Protein AF-A0A3N5HBF2-F1 (afdb_monomer)

Sequence (141 aa):
MRIRDLFFMGACLLGACSSRPPPKPAPAVRVELVGPGKAMGSPDTYSAVAQAKATVPLAFRGPGYVTELMQVKSSDGRTRAVGEGDRVRKGEVIARLRGAEYRDKVGQATGHVAAARAAAEKARLDFERAQRLFATQSITR

Foldseek 3Di:
DDDDDDDDDDDDDDDDDDDDDDDDDDDDDDDDDDDPPPPPDPPPDDDDDDDDPDDDDDDDPDDFDWPDADWDQDPVRDIDGDDPPDDDDPPDDGTDGDCPVVVVVVVVVVVVVVVVVVVVVVVVVVVVVVVVCVVVVNDDD

Nearest PDB structures (foldseek):
  6cgv-assembly1_R  TM=3.113E-01  e=6.977E+00  Human adenovirus 5

Structure (mmCIF, N/CA/C/O backbone):
data_AF-A0A3N5HBF2-F1
#
_entry.id   AF-A0A3N5HBF2-F1
#
loop_
_atom_site.group_PDB
_atom_site.id
_atom_site.type_symbol
_atom_site.label_atom_id
_atom_site.label_alt_id
_atom_site.label_comp_id
_atom_site.label_asym_id
_atom_site.label_entity_id
_atom_site.label_seq_id
_atom_site.pdbx_PDB_ins_code
_atom_site.Cartn_x
_atom_site.Cartn_y
_atom_site.Cartn_z
_atom_site.occupancy
_atom_site.B_iso_or_equiv
_atom_site.auth_seq_id
_atom_site.auth_comp_id
_atom_site.auth_asym_id
_atom_site.auth_atom_id
_atom_site.pdbx_PDB_model_num
ATOM 1 N N . MET A 1 1 ? 61.395 -38.660 -143.419 1.00 40.56 1 MET A N 1
ATOM 2 C CA . MET A 1 1 ? 62.189 -37.418 -143.274 1.00 40.56 1 MET A CA 1
ATOM 3 C C . MET A 1 1 ? 62.546 -37.254 -141.797 1.00 40.56 1 MET A C 1
ATOM 5 O O . MET A 1 1 ? 61.677 -37.456 -140.966 1.00 40.56 1 MET A O 1
ATOM 9 N N . ARG A 1 2 ? 63.840 -37.029 -141.529 1.00 36.94 2 ARG A N 1
ATOM 10 C CA . ARG A 1 2 ? 64.592 -36.837 -140.258 1.00 36.94 2 ARG A CA 1
ATOM 11 C C . ARG A 1 2 ? 63.780 -36.160 -139.122 1.00 36.94 2 ARG A C 1
ATOM 13 O O . ARG A 1 2 ? 63.100 -35.191 -139.422 1.00 36.94 2 ARG A O 1
ATOM 20 N N . ILE A 1 3 ? 63.665 -36.682 -137.888 1.00 46.44 3 ILE A N 1
ATOM 21 C CA . ILE A 1 3 ? 64.622 -36.842 -136.748 1.00 46.44 3 ILE A CA 1
ATOM 22 C C . ILE A 1 3 ? 65.135 -35.515 -136.138 1.00 46.44 3 ILE A C 1
ATOM 24 O O . ILE A 1 3 ? 65.933 -34.844 -136.791 1.00 46.44 3 ILE A O 1
ATOM 28 N N . ARG A 1 4 ? 64.692 -35.238 -134.884 1.00 49.19 4 ARG A N 1
ATOM 29 C CA . ARG A 1 4 ? 65.200 -34.371 -133.768 1.00 49.19 4 ARG A CA 1
ATOM 30 C C . ARG A 1 4 ? 64.011 -33.695 -133.059 1.00 49.19 4 ARG A C 1
ATOM 32 O O . ARG A 1 4 ? 63.243 -33.046 -133.753 1.00 49.19 4 ARG A O 1
ATOM 39 N N . ASP A 1 5 ? 63.716 -33.747 -131.760 1.00 47.84 5 ASP A N 1
ATOM 40 C CA . ASP A 1 5 ? 64.258 -34.279 -130.492 1.00 47.84 5 ASP A CA 1
ATOM 41 C C . ASP A 1 5 ? 63.014 -34.320 -129.554 1.00 47.84 5 ASP A C 1
ATOM 43 O O . ASP A 1 5 ? 62.202 -33.401 -129.612 1.00 47.84 5 ASP A O 1
ATOM 47 N N . LEU A 1 6 ? 62.590 -35.391 -128.875 1.00 45.03 6 LEU A N 1
ATOM 48 C CA . LEU A 1 6 ? 63.172 -36.196 -127.792 1.00 45.03 6 LEU A CA 1
ATOM 49 C C . LEU A 1 6 ? 63.380 -35.454 -126.445 1.00 45.03 6 LEU A C 1
ATOM 51 O O . LEU A 1 6 ? 64.018 -34.412 -126.395 1.00 45.03 6 LEU A O 1
ATOM 55 N N . PHE A 1 7 ? 62.920 -36.128 -125.374 1.00 37.50 7 PHE A N 1
ATOM 56 C CA . PHE A 1 7 ? 63.137 -35.947 -123.920 1.00 37.50 7 PHE A CA 1
ATOM 57 C C . PHE A 1 7 ? 62.182 -35.010 -123.136 1.00 37.50 7 PHE A C 1
ATOM 59 O O . PHE A 1 7 ? 62.193 -33.803 -123.321 1.00 37.50 7 PHE A O 1
ATOM 66 N N . PHE A 1 8 ? 61.236 -35.576 -122.351 1.00 35.75 8 PHE A N 1
ATOM 67 C CA . PHE A 1 8 ? 61.338 -35.947 -120.901 1.00 35.75 8 PHE A CA 1
ATOM 68 C C . PHE A 1 8 ? 61.094 -34.701 -120.017 1.00 35.75 8 PHE A C 1
ATOM 70 O O . PHE A 1 8 ? 61.706 -33.680 -120.263 1.00 35.75 8 PHE A O 1
ATOM 77 N N . MET A 1 9 ? 60.289 -34.630 -118.952 1.00 38.38 9 MET A N 1
ATOM 78 C CA . MET A 1 9 ? 59.829 -35.584 -117.938 1.00 38.38 9 MET A CA 1
ATOM 79 C C . MET A 1 9 ? 59.027 -34.773 -116.891 1.00 38.38 9 MET A C 1
ATOM 81 O O . MET A 1 9 ? 59.360 -33.614 -116.661 1.00 38.38 9 MET A O 1
ATOM 85 N N . GLY A 1 10 ? 58.055 -35.386 -116.201 1.00 44.31 10 GLY A N 1
ATOM 86 C CA . GLY A 1 10 ? 57.527 -34.900 -114.906 1.00 44.31 10 GLY A CA 1
ATOM 87 C C . GLY A 1 10 ? 56.060 -34.442 -114.943 1.00 44.31 10 GLY A C 1
ATOM 88 O O . GLY A 1 10 ? 55.792 -33.289 -115.238 1.00 44.31 10 GLY A O 1
ATOM 89 N N . ALA A 1 11 ? 55.055 -35.319 -114.858 1.00 43.97 11 ALA A N 1
ATOM 90 C CA . ALA A 1 11 ? 54.590 -36.108 -113.703 1.00 43.97 11 ALA A CA 1
ATOM 91 C C . ALA A 1 11 ? 53.724 -35.325 -112.690 1.00 43.97 11 ALA A C 1
ATOM 93 O O . ALA A 1 11 ? 54.198 -34.411 -112.032 1.00 43.97 11 ALA A O 1
ATOM 94 N N . CYS A 1 12 ? 52.490 -35.830 -112.532 1.00 44.28 12 CYS A N 1
ATOM 95 C CA . CYS A 1 12 ? 51.583 -35.743 -111.382 1.00 44.28 12 CYS A CA 1
ATOM 96 C C . CYS A 1 12 ? 51.116 -34.363 -110.898 1.00 44.28 12 CYS A C 1
ATOM 98 O O . CYS A 1 12 ? 51.896 -33.595 -110.358 1.00 44.28 12 CYS A O 1
ATOM 100 N N . LEU A 1 13 ? 49.791 -34.161 -110.916 1.00 48.09 13 LEU A N 1
ATOM 101 C CA . LEU A 1 13 ? 48.994 -33.892 -109.706 1.00 48.09 13 LEU A CA 1
ATOM 102 C C . LEU A 1 13 ? 47.491 -33.958 -110.043 1.00 48.09 13 LEU A C 1
ATOM 104 O O . LEU A 1 13 ? 46.893 -33.022 -110.563 1.00 48.09 13 LEU A O 1
ATOM 108 N N . LEU A 1 14 ? 46.895 -35.112 -109.738 1.00 57.22 14 LEU A N 1
ATOM 109 C CA . LEU A 1 14 ? 45.460 -35.287 -109.523 1.00 57.22 14 LEU A CA 1
ATOM 110 C C . LEU A 1 14 ? 45.132 -34.863 -108.082 1.00 57.22 14 LEU A C 1
ATOM 112 O O . LEU A 1 14 ? 45.821 -35.272 -107.151 1.00 57.22 14 LEU A O 1
ATOM 116 N N . GLY A 1 15 ? 44.048 -34.111 -107.901 1.00 46.16 15 GLY A N 1
ATOM 117 C CA . GLY A 1 15 ? 43.412 -33.834 -106.608 1.00 46.16 15 GLY A CA 1
ATOM 118 C C . GLY A 1 15 ? 42.100 -33.083 -106.854 1.00 46.16 15 GLY A C 1
ATOM 119 O O . GLY A 1 15 ? 42.120 -31.907 -107.179 1.00 46.16 15 GLY A O 1
ATOM 120 N N . ALA A 1 16 ? 40.976 -33.781 -107.024 1.00 49.94 16 ALA A N 1
ATOM 121 C CA . ALA A 1 16 ? 40.060 -34.202 -105.959 1.00 49.94 16 ALA A CA 1
ATOM 122 C C . ALA A 1 16 ? 39.303 -33.028 -105.309 1.00 49.94 16 ALA A C 1
ATOM 124 O O . ALA A 1 16 ? 39.861 -32.301 -104.498 1.00 49.94 16 ALA A O 1
ATOM 125 N N . CYS A 1 17 ? 38.004 -32.910 -105.608 1.00 53.69 17 CYS A N 1
ATOM 126 C CA . CYS A 1 17 ? 37.043 -32.240 -104.730 1.00 53.69 17 CYS A CA 1
ATOM 127 C C . CYS A 1 17 ? 35.624 -32.777 -104.983 1.00 53.69 17 CYS A C 1
ATOM 129 O O . CYS A 1 17 ? 34.902 -32.308 -105.859 1.00 53.69 17 CYS A O 1
ATOM 131 N N . SER A 1 18 ? 35.233 -33.786 -104.203 1.00 52.53 18 SER A N 1
ATOM 132 C CA . SER A 1 18 ? 33.839 -34.184 -103.992 1.00 52.53 18 SER A CA 1
ATOM 133 C C . SER A 1 18 ? 33.476 -33.862 -102.545 1.00 52.53 18 SER A C 1
ATOM 135 O O . SER A 1 18 ? 34.088 -34.421 -101.633 1.00 52.53 18 SER A O 1
ATOM 137 N N . SER A 1 19 ? 32.486 -33.007 -102.305 1.00 54.62 19 SER A N 1
ATOM 138 C CA . SER A 1 19 ? 31.967 -32.760 -100.957 1.00 54.62 19 SER A CA 1
ATOM 139 C C . SER A 1 19 ? 30.445 -32.903 -100.937 1.00 54.62 19 SER A C 1
ATOM 141 O O . SER A 1 19 ? 29.724 -32.308 -101.735 1.00 54.62 19 SER A O 1
ATOM 143 N N . ARG A 1 20 ? 29.950 -33.757 -100.028 1.00 58.31 20 ARG A N 1
ATOM 144 C CA . ARG A 1 20 ? 28.523 -33.864 -99.696 1.00 58.31 20 ARG A CA 1
ATOM 145 C C . ARG A 1 20 ? 28.118 -32.633 -98.881 1.00 58.31 20 ARG A C 1
ATOM 147 O O . ARG A 1 20 ? 28.861 -32.269 -97.968 1.00 58.31 20 ARG A O 1
ATOM 154 N N . PRO A 1 21 ? 26.959 -32.014 -99.156 1.00 61.47 21 PRO A N 1
ATOM 155 C CA . PRO A 1 21 ? 26.508 -30.877 -98.372 1.00 61.47 21 PRO A CA 1
ATOM 156 C C . PRO A 1 21 ? 26.134 -31.318 -96.943 1.00 61.47 21 PRO A C 1
ATOM 158 O O . PRO A 1 21 ? 25.546 -32.391 -96.768 1.00 61.47 21 PRO A O 1
ATOM 161 N N . PRO A 1 22 ? 26.478 -30.519 -95.918 1.00 64.00 22 PRO A N 1
ATOM 162 C CA . PRO A 1 22 ? 26.230 -30.859 -94.521 1.00 64.00 22 PRO A CA 1
ATOM 163 C C . PRO A 1 22 ? 24.727 -30.838 -94.179 1.00 64.00 22 PRO A C 1
ATOM 165 O O . PRO A 1 22 ? 23.970 -30.060 -94.771 1.00 64.00 22 PRO A O 1
ATOM 168 N N . PRO A 1 23 ? 24.274 -31.668 -93.217 1.00 68.69 23 PRO A N 1
ATOM 169 C CA . PRO A 1 23 ? 22.889 -31.657 -92.756 1.00 68.69 23 PRO A CA 1
ATOM 170 C C . PRO A 1 23 ? 22.542 -30.294 -92.145 1.00 68.69 23 PRO A C 1
ATOM 172 O O . PRO A 1 23 ? 23.315 -29.732 -91.367 1.00 68.69 23 PRO A O 1
ATOM 175 N N . LYS A 1 24 ? 21.380 -29.750 -92.531 1.00 68.06 24 LYS A N 1
ATOM 176 C CA . LYS A 1 24 ? 20.930 -28.416 -92.110 1.00 68.06 24 LYS A CA 1
ATOM 177 C C . LYS A 1 24 ? 20.819 -28.347 -90.579 1.00 68.06 24 LYS A C 1
ATOM 179 O O . LYS A 1 24 ? 20.218 -29.248 -89.991 1.00 68.06 24 LYS A O 1
ATOM 184 N N . PRO A 1 25 ? 21.359 -27.295 -89.938 1.00 69.50 25 PRO A N 1
ATOM 185 C CA . PRO A 1 25 ? 21.279 -27.148 -88.492 1.00 69.50 25 PRO A CA 1
ATOM 186 C C . PRO A 1 25 ? 19.821 -26.962 -88.058 1.00 69.50 25 PRO A C 1
ATOM 188 O O . PRO A 1 25 ? 19.050 -26.271 -88.728 1.00 69.50 25 PRO A O 1
ATOM 191 N N . ALA A 1 26 ? 19.442 -27.593 -86.943 1.00 70.44 26 ALA A N 1
ATOM 192 C CA . ALA A 1 26 ? 18.122 -27.410 -86.352 1.00 70.44 26 ALA A CA 1
ATOM 193 C C . ALA A 1 26 ? 17.896 -25.918 -86.030 1.00 70.44 26 ALA A C 1
ATOM 195 O O . ALA A 1 26 ? 18.832 -25.249 -85.578 1.00 70.44 26 ALA A O 1
ATOM 196 N N . PRO A 1 27 ? 16.689 -25.375 -86.268 1.00 73.88 27 PRO A N 1
ATOM 197 C CA . PRO A 1 27 ? 16.408 -23.977 -85.977 1.00 73.88 27 PRO A CA 1
ATOM 198 C C . PRO A 1 27 ? 16.584 -23.714 -84.479 1.00 73.88 27 PRO A C 1
ATOM 200 O O . PRO A 1 27 ? 16.116 -24.484 -83.641 1.00 73.88 27 PRO A O 1
ATOM 203 N N . ALA A 1 28 ? 17.271 -22.623 -84.142 1.00 74.50 28 ALA A N 1
ATOM 204 C CA . ALA A 1 28 ? 17.455 -22.220 -82.757 1.00 74.50 28 ALA A CA 1
ATOM 205 C C . ALA A 1 28 ? 16.102 -21.799 -82.169 1.00 74.50 28 ALA A C 1
ATOM 207 O O . ALA A 1 28 ? 15.520 -20.795 -82.582 1.00 74.50 28 ALA A O 1
ATOM 208 N N . VAL A 1 29 ? 15.606 -22.567 -81.202 1.00 76.56 29 VAL A N 1
ATOM 209 C CA . VAL A 1 29 ? 14.408 -22.222 -80.435 1.00 76.56 29 VAL A CA 1
ATOM 210 C C . VAL A 1 29 ? 14.857 -21.738 -79.066 1.00 76.56 29 VAL A C 1
ATOM 212 O O . VAL A 1 29 ? 15.645 -22.401 -78.391 1.00 76.56 29 VAL A O 1
ATOM 215 N N . ARG A 1 30 ? 14.368 -20.568 -78.647 1.00 76.19 30 ARG A N 1
ATOM 216 C CA . ARG A 1 30 ? 14.578 -20.099 -77.278 1.00 76.19 30 ARG A CA 1
ATOM 217 C C . ARG A 1 30 ? 13.717 -20.956 -76.354 1.00 76.19 30 ARG A C 1
ATOM 219 O O . ARG A 1 30 ? 12.494 -20.882 -76.409 1.00 76.19 30 ARG A O 1
ATOM 226 N N . VAL A 1 31 ? 14.369 -21.748 -75.515 1.00 78.38 31 VAL A N 1
ATOM 227 C CA . VAL A 1 31 ? 13.733 -22.462 -74.408 1.00 78.38 31 VAL A CA 1
ATOM 228 C C . VAL A 1 31 ? 14.118 -21.777 -73.105 1.00 78.38 31 VAL A C 1
ATOM 230 O O . VAL A 1 31 ? 15.272 -21.396 -72.917 1.00 78.38 31 VAL A O 1
ATOM 233 N N . GLU A 1 32 ? 13.149 -21.603 -72.217 1.00 75.50 32 GLU A N 1
ATOM 234 C CA . GLU A 1 32 ? 13.366 -21.071 -70.877 1.00 75.50 32 GLU A CA 1
ATOM 235 C C . GLU A 1 32 ? 12.850 -22.102 -69.875 1.00 75.50 32 GLU A C 1
ATOM 237 O O . GLU A 1 32 ? 11.709 -22.559 -69.957 1.00 75.50 32 GLU A O 1
ATOM 242 N N . LEU A 1 33 ? 13.728 -22.535 -68.972 1.00 72.94 33 LEU A N 1
ATOM 243 C CA . LEU A 1 33 ? 13.378 -23.471 -67.911 1.00 72.94 33 LEU A CA 1
ATOM 244 C C . LEU A 1 33 ? 12.603 -22.712 -66.834 1.00 72.94 33 LEU A C 1
ATOM 246 O O . LEU A 1 33 ? 13.161 -21.856 -66.148 1.00 72.94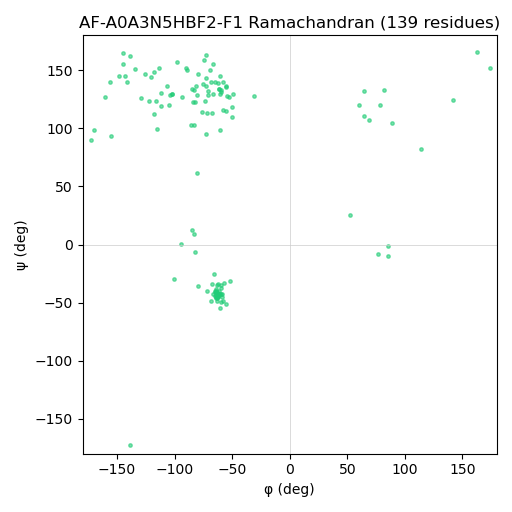 33 LEU A O 1
ATOM 250 N N . VAL A 1 34 ? 11.322 -23.045 -66.668 1.00 69.81 34 VAL A N 1
ATOM 251 C CA . VAL A 1 34 ? 10.501 -22.511 -65.578 1.00 69.81 34 VAL A CA 1
ATOM 252 C C . VAL A 1 34 ? 10.945 -23.173 -64.273 1.00 69.81 34 VAL A C 1
ATOM 254 O O . VAL A 1 34 ? 10.531 -24.283 -63.944 1.00 69.81 34 VAL A O 1
ATOM 257 N N . GLY A 1 35 ? 11.832 -22.505 -63.538 1.00 70.06 35 GLY A N 1
ATOM 258 C CA . GLY A 1 35 ? 12.075 -22.808 -62.128 1.00 70.06 35 GLY A CA 1
ATOM 259 C C . GLY A 1 35 ? 10.916 -22.293 -61.265 1.00 70.06 35 GLY A C 1
ATOM 260 O O . GLY A 1 35 ? 10.200 -21.390 -61.704 1.00 70.06 35 GLY A O 1
ATOM 261 N N . PRO A 1 36 ? 10.707 -22.824 -60.043 1.00 61.94 36 PRO A N 1
ATOM 262 C CA . PRO A 1 36 ? 9.720 -22.260 -59.131 1.00 61.94 36 PRO A CA 1
ATOM 263 C C . PRO A 1 36 ? 10.038 -20.775 -58.946 1.00 61.94 36 PRO A C 1
ATOM 265 O O . PRO A 1 36 ? 11.113 -20.417 -58.459 1.00 61.94 36 PRO A O 1
ATOM 268 N N . GLY A 1 37 ? 9.130 -19.912 -59.408 1.00 59.88 37 GLY A N 1
ATOM 269 C CA . GLY A 1 37 ? 9.288 -18.473 -59.270 1.00 59.88 37 GLY A CA 1
ATOM 270 C C . GLY A 1 37 ? 9.518 -18.159 -57.799 1.00 59.88 37 GLY A C 1
ATOM 271 O O . GLY A 1 37 ? 8.751 -18.615 -56.949 1.00 59.88 37 GLY A O 1
ATOM 272 N N . LYS A 1 38 ? 10.586 -17.416 -57.479 1.00 63.53 38 LYS A N 1
ATOM 273 C CA . LYS A 1 38 ? 10.716 -16.827 -56.143 1.00 63.53 38 LYS A CA 1
ATOM 274 C C . LYS A 1 38 ? 9.401 -16.116 -55.870 1.00 63.53 38 LYS A C 1
ATOM 276 O O . LYS A 1 38 ? 9.037 -15.235 -56.645 1.00 63.53 38 LYS A O 1
ATOM 281 N N . ALA A 1 39 ? 8.687 -16.547 -54.829 1.00 63.16 39 ALA A N 1
ATOM 282 C CA . ALA A 1 39 ? 7.448 -15.917 -54.416 1.00 63.16 39 ALA A CA 1
ATOM 283 C C . ALA A 1 39 ? 7.719 -14.417 -54.311 1.00 63.16 39 ALA A C 1
ATOM 285 O O . ALA A 1 39 ? 8.485 -13.968 -53.458 1.00 63.16 39 ALA A O 1
ATOM 286 N N . MET A 1 40 ? 7.152 -13.657 -55.243 1.00 57.81 40 MET A N 1
ATOM 287 C CA . MET A 1 40 ? 7.253 -12.209 -55.280 1.00 57.81 40 MET A CA 1
ATOM 288 C C . MET A 1 40 ? 6.232 -11.660 -54.288 1.00 57.81 40 MET A C 1
ATOM 290 O O . MET A 1 40 ? 5.260 -11.015 -54.651 1.00 57.81 40 MET A O 1
ATOM 294 N N . GLY A 1 41 ? 6.424 -12.022 -53.027 1.00 60.97 41 GLY A N 1
ATOM 295 C CA . GLY A 1 41 ? 5.832 -11.365 -51.885 1.00 60.97 41 GLY A CA 1
ATOM 296 C C . GLY A 1 41 ? 7.002 -10.787 -51.121 1.00 60.97 41 GLY A C 1
ATOM 297 O O . GLY A 1 41 ? 7.704 -11.512 -50.417 1.00 60.97 41 GLY A O 1
ATOM 298 N N . SER A 1 42 ? 7.262 -9.494 -51.296 1.00 64.69 42 SER A N 1
ATOM 299 C CA . SER A 1 42 ? 7.963 -8.752 -50.252 1.00 64.69 42 SER A CA 1
ATOM 300 C C . SER A 1 42 ? 7.244 -9.064 -48.936 1.00 64.69 42 SER A C 1
ATOM 302 O O . SER A 1 42 ? 6.014 -9.002 -48.934 1.00 64.69 42 SER A O 1
ATOM 304 N N . PRO A 1 43 ? 7.946 -9.460 -47.859 1.00 69.31 43 PRO A N 1
ATOM 305 C CA . PRO A 1 43 ? 7.279 -9.682 -46.585 1.00 69.31 43 PRO A CA 1
ATOM 306 C C . PRO A 1 43 ? 6.488 -8.418 -46.257 1.00 69.31 43 PRO A C 1
ATOM 308 O O . PRO A 1 43 ? 7.051 -7.326 -46.330 1.00 69.31 43 PRO A O 1
ATOM 311 N N . ASP A 1 44 ? 5.194 -8.559 -45.968 1.00 76.94 44 ASP A N 1
ATOM 312 C CA . ASP A 1 44 ? 4.348 -7.425 -45.618 1.00 76.94 44 ASP A CA 1
ATOM 313 C C . ASP A 1 44 ? 4.919 -6.776 -44.350 1.00 76.94 44 ASP A C 1
ATOM 315 O O . ASP A 1 44 ? 4.760 -7.264 -43.228 1.00 76.94 44 ASP A O 1
ATOM 319 N N . THR A 1 45 ? 5.680 -5.699 -44.530 1.00 79.25 45 THR A N 1
ATOM 320 C CA . THR A 1 45 ? 6.276 -4.953 -43.428 1.00 79.25 45 THR A CA 1
ATOM 321 C C . THR A 1 45 ? 5.235 -3.988 -42.896 1.00 79.25 45 THR A C 1
ATOM 323 O O . THR A 1 45 ? 4.977 -2.943 -43.492 1.00 79.25 45 THR A O 1
ATOM 326 N N . TYR A 1 46 ? 4.643 -4.341 -41.762 1.00 80.19 46 TYR A N 1
ATOM 327 C CA . TYR A 1 46 ? 3.738 -3.466 -41.033 1.00 80.19 46 TYR A CA 1
ATOM 328 C C . TYR A 1 46 ? 4.507 -2.681 -39.973 1.00 80.19 46 TYR A C 1
ATOM 330 O O . TYR A 1 46 ? 5.195 -3.254 -39.128 1.00 80.19 46 TYR A O 1
ATOM 338 N N . SER A 1 47 ? 4.357 -1.360 -39.994 1.00 85.38 47 SER A N 1
ATOM 339 C CA . SER A 1 47 ? 4.840 -0.492 -38.922 1.00 85.38 47 SER A CA 1
ATOM 340 C C . SER A 1 47 ? 3.802 -0.448 -37.807 1.00 85.38 47 SER A C 1
ATOM 342 O O . SER A 1 47 ? 2.657 -0.061 -38.033 1.00 85.38 47 SE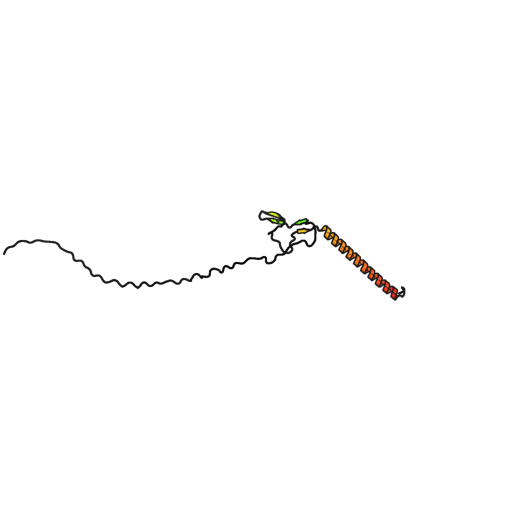R A O 1
ATOM 344 N N . ALA A 1 48 ? 4.201 -0.814 -36.594 1.00 86.06 48 ALA A N 1
ATOM 345 C CA . ALA A 1 48 ? 3.376 -0.690 -35.399 1.00 86.06 48 ALA A CA 1
ATOM 346 C C . ALA A 1 48 ? 4.196 -0.090 -34.256 1.00 86.06 48 ALA A C 1
ATOM 348 O O . ALA A 1 48 ? 5.411 -0.274 -34.178 1.00 86.06 48 ALA A O 1
ATOM 349 N N . VAL A 1 49 ? 3.517 0.613 -33.352 1.00 89.75 49 VAL A N 1
ATOM 350 C CA . VAL A 1 49 ? 4.119 1.145 -32.128 1.00 89.75 49 VAL A CA 1
ATOM 351 C C . VAL A 1 49 ? 3.654 0.287 -30.960 1.00 89.75 49 VAL A C 1
ATOM 353 O O . VAL A 1 49 ? 2.457 0.176 -30.701 1.00 89.75 49 VAL A O 1
ATOM 356 N N . ALA A 1 50 ? 4.599 -0.328 -30.251 1.00 87.06 50 ALA A N 1
ATOM 357 C CA . ALA A 1 50 ? 4.296 -1.054 -29.028 1.00 87.06 50 ALA A CA 1
ATOM 358 C C . ALA A 1 50 ? 3.926 -0.063 -27.917 1.00 87.06 50 ALA A C 1
ATOM 360 O O . ALA A 1 50 ? 4.668 0.875 -27.631 1.00 87.06 50 ALA A O 1
ATOM 361 N N . GLN A 1 51 ? 2.787 -0.297 -27.272 1.00 89.38 51 GLN A N 1
ATOM 362 C CA . GLN A 1 51 ? 2.370 0.438 -26.082 1.00 89.38 51 GLN A CA 1
ATOM 363 C C . GLN A 1 51 ? 2.362 -0.495 -24.874 1.00 89.38 51 GLN A C 1
ATOM 365 O O . GLN A 1 51 ? 2.171 -1.708 -24.998 1.00 89.38 51 GLN A O 1
ATOM 370 N N . ALA A 1 52 ? 2.573 0.073 -23.688 1.00 87.19 52 ALA A N 1
ATOM 371 C CA . ALA A 1 52 ? 2.443 -0.682 -22.453 1.00 87.19 52 ALA A CA 1
ATOM 372 C C . ALA A 1 52 ? 1.013 -1.226 -22.335 1.00 87.19 52 ALA A C 1
ATOM 374 O O . ALA A 1 52 ? 0.044 -0.485 -22.468 1.00 87.19 52 ALA A O 1
ATOM 375 N N . LYS A 1 53 ? 0.881 -2.524 -22.034 1.00 88.06 53 LYS A N 1
ATOM 376 C CA . LYS A 1 53 ? -0.426 -3.163 -21.810 1.00 88.06 53 LYS A CA 1
ATOM 377 C C . LYS A 1 53 ? -1.225 -2.472 -20.696 1.00 88.06 53 LYS A C 1
ATOM 379 O O . LYS A 1 53 ? -2.449 -2.452 -20.739 1.00 88.06 53 LYS A O 1
ATOM 384 N N . ALA A 1 54 ? -0.528 -1.952 -19.688 1.00 83.25 54 ALA A N 1
ATOM 385 C CA . ALA A 1 54 ? -1.092 -1.134 -18.626 1.00 83.25 54 ALA A CA 1
ATOM 386 C C . ALA A 1 54 ? 0.005 -0.247 -18.028 1.00 83.25 54 ALA A C 1
ATOM 388 O O . ALA A 1 54 ? 1.117 -0.718 -17.785 1.00 83.25 54 ALA A O 1
ATOM 389 N N . THR A 1 55 ? -0.341 1.003 -17.735 1.00 85.62 55 THR A N 1
ATOM 390 C CA . THR A 1 55 ? 0.499 1.940 -16.982 1.00 85.62 55 THR A CA 1
ATOM 391 C C . THR A 1 55 ? -0.223 2.265 -15.685 1.00 85.62 55 THR A C 1
ATOM 393 O O . THR A 1 55 ? -1.371 2.702 -15.713 1.00 85.62 55 THR A O 1
ATOM 396 N N . VAL A 1 56 ? 0.428 2.029 -14.547 1.00 85.19 56 VAL A N 1
ATOM 397 C CA . VAL A 1 56 ? -0.159 2.271 -13.224 1.00 85.19 56 VAL A CA 1
ATOM 398 C C . VAL A 1 56 ? 0.683 3.321 -12.507 1.00 85.19 56 VAL A C 1
ATOM 400 O O . VAL A 1 56 ? 1.831 3.025 -12.173 1.00 85.19 56 VAL A O 1
ATOM 403 N N . PRO A 1 57 ? 0.155 4.534 -12.264 1.00 85.56 57 PRO A N 1
ATOM 404 C CA . PRO A 1 57 ? 0.853 5.504 -11.434 1.00 85.56 57 PRO A CA 1
ATOM 405 C C . PRO A 1 57 ? 0.910 4.982 -9.994 1.00 85.56 57 PRO A C 1
ATOM 407 O O . PRO A 1 57 ? -0.106 4.575 -9.427 1.00 85.56 57 PRO A O 1
ATOM 410 N N . LEU A 1 58 ? 2.104 4.977 -9.402 1.00 84.75 58 LEU A N 1
ATOM 411 C CA . LEU A 1 58 ? 2.314 4.558 -8.019 1.00 84.75 58 LEU A CA 1
ATOM 412 C C . LEU A 1 58 ? 2.471 5.788 -7.129 1.00 84.75 58 LEU A C 1
ATOM 414 O O . LEU A 1 58 ? 3.281 6.667 -7.406 1.00 84.75 58 LEU A O 1
ATOM 418 N N . ALA A 1 59 ? 1.704 5.826 -6.045 1.00 87.56 59 ALA A N 1
ATOM 419 C CA . ALA A 1 59 ? 1.763 6.878 -5.043 1.00 87.56 59 ALA A CA 1
ATOM 420 C C . ALA A 1 59 ? 1.514 6.297 -3.649 1.00 87.56 59 ALA A C 1
ATOM 422 O O . ALA A 1 59 ? 0.866 5.257 -3.489 1.00 87.56 59 ALA A O 1
ATOM 423 N N . PHE A 1 60 ? 2.012 6.985 -2.625 1.00 89.56 60 PHE A N 1
ATOM 424 C CA . PHE A 1 60 ? 1.725 6.625 -1.243 1.00 89.56 60 PHE A CA 1
ATOM 425 C C . PHE A 1 60 ? 0.269 6.954 -0.897 1.00 89.56 60 PHE A C 1
ATOM 427 O O . PHE A 1 60 ? -0.209 8.055 -1.156 1.00 89.56 60 PHE A O 1
ATOM 434 N N . ARG A 1 61 ? -0.439 6.000 -0.276 1.00 87.12 61 ARG A N 1
ATOM 435 C CA . ARG A 1 61 ? -1.846 6.170 0.138 1.00 87.12 61 ARG A CA 1
ATOM 436 C C . ARG A 1 61 ? -2.026 7.222 1.239 1.00 87.12 61 ARG A C 1
ATOM 438 O O . ARG A 1 61 ? -3.115 7.764 1.394 1.00 87.12 61 ARG A O 1
ATOM 445 N N . GLY A 1 62 ? -0.986 7.469 2.026 1.00 85.50 62 GLY A N 1
ATOM 446 C CA . GLY A 1 62 ? -0.981 8.463 3.089 1.00 85.50 62 GLY A CA 1
ATOM 447 C C . GLY A 1 62 ? 0.392 9.118 3.216 1.00 85.50 62 GLY A C 1
ATOM 448 O O . GLY A 1 62 ? 1.370 8.595 2.673 1.00 85.50 62 GLY A O 1
ATOM 449 N N . PRO A 1 63 ? 0.474 10.254 3.923 1.00 85.62 63 PRO A N 1
ATOM 450 C CA . PRO A 1 63 ? 1.738 10.928 4.174 1.00 85.62 63 PRO A CA 1
ATOM 451 C C . PRO A 1 63 ? 2.636 10.082 5.086 1.00 85.62 63 PRO A C 1
ATOM 453 O O . PRO A 1 63 ? 2.161 9.256 5.871 1.00 85.62 63 PRO A O 1
ATOM 456 N N . GLY A 1 64 ? 3.944 10.292 4.996 1.00 87.19 64 GLY A N 1
ATOM 457 C CA . GLY A 1 64 ? 4.904 9.657 5.888 1.00 87.19 64 GLY A CA 1
ATOM 458 C C . GLY A 1 64 ? 6.321 9.698 5.340 1.00 87.19 64 GLY A C 1
ATOM 459 O O . GLY A 1 64 ? 6.550 9.955 4.160 1.00 87.19 64 GLY A O 1
ATOM 460 N N . TYR A 1 65 ? 7.276 9.411 6.216 1.00 90.81 65 TYR A N 1
ATOM 461 C CA . TYR A 1 65 ? 8.681 9.299 5.846 1.00 90.81 65 TYR A CA 1
ATOM 462 C C . TYR A 1 65 ? 8.987 7.897 5.327 1.00 90.81 65 TYR A C 1
ATOM 464 O O . TYR A 1 65 ? 8.599 6.906 5.953 1.00 90.81 65 TYR A O 1
ATOM 472 N N . VAL A 1 66 ? 9.705 7.814 4.208 1.00 92.31 66 VAL A N 1
ATOM 473 C CA . VAL A 1 66 ? 10.221 6.548 3.679 1.00 92.31 66 VAL A CA 1
ATOM 474 C C . VAL A 1 66 ? 11.384 6.091 4.556 1.00 92.31 66 VAL A C 1
ATOM 476 O O . VAL A 1 66 ? 12.349 6.826 4.740 1.00 92.31 66 VAL A O 1
ATOM 479 N N . THR A 1 67 ? 11.289 4.885 5.108 1.00 93.12 67 THR A N 1
ATOM 480 C CA . THR A 1 67 ? 12.344 4.277 5.932 1.00 93.12 67 THR A CA 1
ATOM 481 C C . THR A 1 67 ? 13.176 3.271 5.153 1.00 93.12 67 THR A C 1
ATOM 483 O O . THR A 1 67 ? 14.342 3.073 5.469 1.00 93.12 67 THR A O 1
ATOM 486 N N . GLU A 1 68 ? 12.583 2.620 4.151 1.00 92.94 68 GLU A N 1
ATOM 487 C CA . GLU A 1 68 ? 13.253 1.602 3.341 1.00 92.94 68 GLU A CA 1
ATOM 488 C C . GLU A 1 68 ? 12.802 1.703 1.887 1.00 92.94 68 GLU A C 1
ATOM 490 O O . GLU A 1 68 ? 11.629 1.967 1.608 1.00 92.94 68 GLU A O 1
ATOM 495 N N . LEU A 1 69 ? 13.734 1.430 0.976 1.00 94.00 69 LEU A N 1
ATOM 496 C CA . LEU A 1 69 ? 13.488 1.246 -0.450 1.00 94.00 69 LEU A CA 1
ATOM 497 C C . LEU A 1 69 ? 13.944 -0.151 -0.862 1.00 94.00 69 LEU A C 1
ATOM 499 O O . LEU A 1 69 ? 14.966 -0.643 -0.368 1.00 94.00 69 LEU A O 1
ATOM 503 N N . MET A 1 70 ? 13.206 -0.763 -1.787 1.00 94.12 70 MET A N 1
ATOM 504 C CA . MET A 1 70 ? 13.568 -2.044 -2.380 1.00 94.12 70 MET A CA 1
ATOM 505 C C . MET A 1 70 ? 14.963 -1.955 -2.987 1.00 94.12 70 MET A C 1
ATOM 507 O O . MET A 1 70 ? 15.306 -0.983 -3.660 1.00 94.12 70 MET A O 1
ATOM 511 N N . GLN A 1 71 ? 15.762 -2.983 -2.734 1.00 94.19 71 GLN A N 1
ATOM 512 C CA . GLN A 1 71 ? 17.120 -3.081 -3.232 1.00 94.19 71 GLN A CA 1
ATOM 513 C C . GLN A 1 71 ? 17.159 -4.030 -4.424 1.00 94.19 71 GLN A C 1
ATOM 515 O O . GLN A 1 71 ? 16.675 -5.159 -4.346 1.00 94.19 71 GLN A O 1
ATOM 520 N N . VAL A 1 72 ? 17.757 -3.576 -5.517 1.00 94.00 72 VAL A N 1
ATOM 521 C CA . VAL A 1 72 ? 17.937 -4.345 -6.748 1.00 94.00 72 VAL A CA 1
ATOM 522 C C . VAL A 1 72 ? 19.423 -4.527 -7.030 1.00 94.00 72 VAL A C 1
ATOM 524 O O . VAL A 1 72 ? 20.253 -3.677 -6.697 1.00 94.00 72 VAL A O 1
ATOM 527 N N . LYS A 1 73 ? 19.776 -5.652 -7.651 1.00 92.94 73 LYS A N 1
ATOM 528 C CA . LYS A 1 73 ? 21.136 -5.876 -8.148 1.00 92.94 73 LYS A CA 1
ATOM 529 C C . LYS A 1 73 ? 21.282 -5.205 -9.508 1.00 92.94 73 LYS A C 1
ATOM 531 O O . LYS A 1 73 ? 20.524 -5.511 -10.425 1.00 92.94 73 LYS A O 1
ATOM 536 N N . SER A 1 74 ? 22.253 -4.307 -9.625 1.00 87.25 74 SER A N 1
ATOM 537 C CA . SER A 1 74 ? 22.624 -3.693 -10.898 1.00 87.25 74 SER A CA 1
ATOM 538 C C . SER A 1 74 ? 23.367 -4.694 -11.790 1.00 87.25 74 SER A C 1
ATOM 540 O O . SER A 1 74 ? 23.905 -5.690 -11.297 1.00 87.25 74 SER A O 1
ATOM 542 N N . SER A 1 75 ? 23.457 -4.399 -13.089 1.00 85.88 75 SER A N 1
ATOM 543 C CA . SER A 1 75 ? 24.298 -5.135 -14.054 1.00 85.88 75 SER A CA 1
ATOM 544 C C . SER A 1 75 ? 25.744 -5.274 -13.582 1.00 85.88 75 SER A C 1
ATOM 546 O O . SER A 1 75 ? 26.391 -6.285 -13.827 1.00 85.88 75 SER A O 1
ATOM 548 N N . ASP A 1 76 ? 26.212 -4.278 -12.834 1.00 87.62 76 ASP A N 1
ATOM 549 C CA . ASP A 1 76 ? 27.582 -4.172 -12.336 1.00 87.62 76 ASP A CA 1
ATOM 550 C C . ASP A 1 76 ? 27.796 -4.976 -11.038 1.00 87.62 76 ASP A C 1
ATOM 552 O O . ASP A 1 76 ? 28.797 -4.802 -10.343 1.00 87.62 76 ASP A O 1
ATOM 556 N N . GLY A 1 77 ? 26.817 -5.798 -10.640 1.00 88.19 77 GLY A N 1
ATOM 557 C CA . GLY A 1 77 ? 26.858 -6.656 -9.451 1.00 88.19 77 GLY A CA 1
ATOM 558 C C . GLY A 1 77 ? 26.630 -5.939 -8.115 1.00 88.19 77 GLY A C 1
ATOM 559 O O . GLY A 1 77 ? 26.459 -6.598 -7.090 1.00 88.19 77 GLY A O 1
ATOM 560 N N . ARG A 1 78 ? 26.586 -4.602 -8.102 1.00 92.00 78 ARG A N 1
ATOM 561 C CA . ARG A 1 78 ? 26.318 -3.807 -6.893 1.00 92.00 78 ARG A CA 1
ATOM 562 C C . ARG A 1 78 ? 24.830 -3.771 -6.570 1.00 92.00 78 ARG A C 1
ATOM 564 O O . ARG A 1 78 ? 23.988 -3.716 -7.465 1.00 92.00 78 ARG A O 1
ATOM 571 N N . THR A 1 79 ? 24.515 -3.733 -5.283 1.00 93.75 79 THR A N 1
ATOM 572 C CA . THR A 1 79 ? 23.154 -3.499 -4.798 1.00 93.75 79 THR A CA 1
ATOM 573 C C . THR A 1 79 ? 22.868 -2.000 -4.768 1.00 93.75 79 THR A C 1
ATOM 575 O O . THR A 1 79 ? 23.691 -1.231 -4.270 1.00 93.75 79 THR A O 1
ATOM 578 N N . ARG A 1 80 ? 21.713 -1.583 -5.293 1.00 94.06 80 ARG A N 1
ATOM 579 C CA . ARG A 1 80 ? 21.240 -0.192 -5.248 1.00 94.06 80 ARG A CA 1
ATOM 580 C C . ARG A 1 80 ? 19.745 -0.121 -4.959 1.00 94.06 80 ARG A C 1
ATOM 582 O O . ARG A 1 80 ? 19.027 -1.093 -5.180 1.00 94.06 80 ARG A O 1
ATOM 589 N N . ALA A 1 81 ? 19.272 1.052 -4.545 1.00 93.00 81 ALA A N 1
ATOM 590 C CA . ALA A 1 81 ? 17.841 1.314 -4.464 1.00 93.00 81 ALA A CA 1
ATOM 591 C C . ALA A 1 81 ? 17.185 1.176 -5.848 1.00 93.00 81 ALA A C 1
ATOM 593 O O . ALA A 1 81 ? 17.791 1.508 -6.875 1.00 93.00 81 ALA A O 1
ATOM 594 N N . VAL A 1 82 ? 15.950 0.675 -5.851 1.00 93.31 82 VAL A N 1
ATOM 595 C CA . VAL A 1 82 ? 15.086 0.597 -7.030 1.00 93.31 82 VAL A CA 1
ATOM 596 C C . VAL A 1 82 ? 14.920 1.978 -7.666 1.00 93.31 82 VAL A C 1
ATOM 598 O O . VAL A 1 82 ? 14.730 2.978 -6.974 1.00 93.31 82 VAL A O 1
ATOM 601 N N . GLY A 1 83 ? 15.000 2.018 -8.988 1.00 88.31 83 GLY A N 1
ATOM 602 C CA . GLY A 1 83 ? 14.848 3.207 -9.807 1.00 88.31 83 GLY A CA 1
ATOM 603 C C . GLY A 1 83 ? 14.033 2.920 -11.063 1.00 88.31 83 GLY A C 1
ATOM 604 O O . GLY A 1 83 ? 13.448 1.849 -11.238 1.00 88.31 83 GLY A O 1
ATOM 605 N N . GLU A 1 84 ? 13.983 3.911 -11.943 1.00 85.81 84 GLU A N 1
ATOM 606 C CA . GLU A 1 84 ? 13.282 3.801 -13.217 1.00 85.81 84 GLU A CA 1
ATOM 607 C C . GLU A 1 84 ? 13.895 2.699 -14.094 1.00 85.81 84 GLU A C 1
ATOM 609 O O . GLU A 1 84 ? 15.111 2.525 -14.151 1.00 85.81 84 GLU A O 1
ATOM 614 N N . GLY A 1 85 ? 13.039 1.929 -14.770 1.00 86.94 85 GLY A N 1
ATOM 615 C CA . GLY A 1 85 ? 13.452 0.810 -15.625 1.00 86.94 85 GLY A CA 1
ATOM 616 C C . GLY A 1 85 ? 13.660 -0.525 -14.899 1.00 86.94 85 GLY A C 1
ATOM 617 O O . GLY A 1 85 ? 13.771 -1.559 -15.562 1.00 86.94 85 GLY A O 1
ATOM 618 N N . ASP A 1 86 ? 13.647 -0.545 -13.563 1.00 89.62 86 ASP A N 1
ATOM 619 C CA . ASP A 1 86 ? 13.742 -1.790 -12.802 1.00 89.62 86 ASP A CA 1
ATOM 620 C C . ASP A 1 86 ? 12.448 -2.608 -12.873 1.00 89.62 86 ASP A C 1
ATOM 622 O O . ASP A 1 86 ? 11.330 -2.086 -12.858 1.00 89.62 86 ASP A O 1
ATOM 626 N N . ARG A 1 87 ? 12.593 -3.935 -12.931 1.00 90.00 87 ARG A N 1
ATOM 627 C CA . ARG A 1 87 ? 11.447 -4.849 -12.948 1.00 90.00 87 ARG A CA 1
ATOM 628 C C . ARG A 1 87 ? 10.913 -5.042 -11.534 1.00 90.00 87 ARG A C 1
ATOM 630 O O . ARG A 1 87 ? 11.658 -5.437 -10.643 1.00 90.00 87 ARG A O 1
ATOM 637 N N . VAL A 1 88 ? 9.608 -4.853 -11.374 1.00 91.12 88 VAL A N 1
ATOM 638 C CA . VAL A 1 88 ? 8.869 -5.087 -10.127 1.00 91.12 88 VAL A CA 1
ATOM 639 C C . VAL A 1 88 ? 7.705 -6.036 -10.376 1.00 91.12 88 VAL A C 1
ATOM 641 O O . VAL A 1 88 ? 7.109 -6.035 -11.460 1.00 91.12 88 VAL A O 1
ATOM 644 N N . ARG A 1 89 ? 7.362 -6.860 -9.387 1.00 90.94 89 ARG A N 1
ATOM 645 C CA . ARG A 1 89 ? 6.185 -7.736 -9.450 1.00 90.94 89 ARG A CA 1
ATOM 646 C C . ARG A 1 89 ? 4.995 -7.114 -8.729 1.00 90.94 89 ARG A C 1
ATOM 648 O O . ARG A 1 89 ? 5.125 -6.298 -7.820 1.00 90.94 89 ARG A O 1
ATOM 655 N N . LYS A 1 90 ? 3.789 -7.543 -9.109 1.00 90.19 90 LYS A N 1
ATOM 656 C CA . LYS A 1 90 ? 2.571 -7.175 -8.379 1.00 90.19 90 LYS A CA 1
ATOM 657 C C . LYS A 1 90 ? 2.669 -7.674 -6.933 1.00 90.19 90 LYS A C 1
ATOM 659 O O . LYS A 1 90 ? 2.916 -8.854 -6.711 1.00 90.19 90 LYS A O 1
ATOM 664 N N . GLY A 1 91 ? 2.415 -6.780 -5.978 1.00 91.00 91 GLY A N 1
ATOM 665 C CA . GLY A 1 91 ? 2.472 -7.078 -4.542 1.00 91.00 91 GLY A CA 1
ATOM 666 C C . GLY A 1 91 ? 3.867 -6.955 -3.927 1.00 91.00 91 GLY A C 1
ATOM 667 O O . GLY A 1 91 ? 4.010 -7.142 -2.723 1.00 91.00 91 GLY A O 1
ATOM 668 N N . GLU A 1 92 ? 4.882 -6.622 -4.723 1.00 92.00 92 GLU A N 1
ATOM 669 C CA . GLU A 1 92 ? 6.233 -6.399 -4.224 1.00 92.00 92 GLU A CA 1
ATOM 670 C C . GLU A 1 92 ? 6.337 -5.048 -3.504 1.00 92.00 92 GLU A C 1
ATOM 672 O O . GLU A 1 92 ? 5.759 -4.042 -3.924 1.00 92.00 92 GLU A O 1
ATOM 677 N N . VAL A 1 93 ? 7.046 -5.031 -2.376 1.00 92.94 93 VAL A N 1
ATOM 678 C CA . VAL A 1 93 ? 7.181 -3.834 -1.542 1.00 92.94 93 VAL A CA 1
ATOM 679 C C . VAL A 1 93 ? 8.332 -2.988 -2.070 1.00 92.94 93 VAL A C 1
ATOM 681 O O . VAL A 1 93 ? 9.493 -3.288 -1.819 1.00 92.94 93 VAL A O 1
ATOM 684 N N . ILE A 1 94 ? 7.993 -1.912 -2.778 1.00 93.19 94 ILE A N 1
ATOM 685 C CA . ILE A 1 94 ? 8.962 -0.979 -3.375 1.00 93.19 94 ILE A CA 1
ATOM 686 C C . ILE A 1 94 ? 9.509 0.001 -2.326 1.00 93.19 94 ILE A C 1
ATOM 688 O O . ILE A 1 94 ? 10.683 0.358 -2.357 1.00 93.19 94 ILE A O 1
ATOM 692 N N . ALA A 1 95 ? 8.666 0.423 -1.381 1.00 93.00 95 ALA A N 1
ATOM 693 C CA . ALA A 1 95 ? 9.020 1.378 -0.340 1.00 93.00 95 ALA A CA 1
ATOM 694 C C . ALA A 1 95 ? 8.236 1.107 0.950 1.00 93.00 95 ALA A C 1
ATOM 696 O O . ALA A 1 95 ? 7.058 0.735 0.906 1.00 93.00 95 ALA A O 1
ATOM 697 N N . ARG A 1 96 ? 8.872 1.331 2.104 1.00 92.19 96 ARG A N 1
ATOM 698 C CA . ARG A 1 96 ? 8.245 1.246 3.429 1.00 92.19 96 ARG A CA 1
ATOM 699 C C . ARG A 1 96 ? 8.162 2.628 4.056 1.00 92.19 96 ARG A C 1
ATOM 701 O O . ARG A 1 96 ? 9.162 3.336 4.120 1.00 92.19 96 ARG A O 1
ATOM 708 N N . LEU A 1 97 ? 6.980 2.984 4.550 1.00 92.19 97 LEU A N 1
ATOM 709 C CA . LEU A 1 97 ? 6.776 4.190 5.349 1.00 92.19 97 LEU A CA 1
ATOM 710 C C . LEU A 1 97 ? 6.975 3.903 6.840 1.00 92.19 97 LEU A C 1
ATOM 712 O O . LEU A 1 97 ? 6.711 2.791 7.313 1.00 92.19 97 LEU A O 1
ATOM 716 N N . ARG A 1 98 ? 7.382 4.924 7.599 1.00 91.00 98 ARG A N 1
ATOM 717 C CA . ARG A 1 98 ? 7.518 4.845 9.057 1.00 91.00 98 ARG A CA 1
ATOM 718 C C . ARG A 1 98 ? 6.181 4.461 9.697 1.00 91.00 98 ARG A C 1
ATOM 720 O O . ARG A 1 98 ? 5.214 5.211 9.666 1.00 91.00 98 ARG A O 1
ATOM 727 N N . GLY A 1 99 ? 6.142 3.290 10.329 1.00 86.88 99 GLY A N 1
ATOM 728 C CA . GLY A 1 99 ? 4.896 2.715 10.843 1.00 86.88 99 GLY A CA 1
ATOM 729 C C . GLY A 1 99 ? 4.419 3.228 12.207 1.00 86.88 99 GLY A C 1
ATOM 730 O O . GLY A 1 99 ? 3.340 2.830 12.623 1.00 86.88 99 GLY A O 1
ATOM 731 N N . ALA A 1 100 ? 5.194 4.049 12.927 1.00 85.94 100 ALA A N 1
ATOM 732 C CA . ALA A 1 100 ? 4.865 4.451 14.304 1.00 85.94 100 ALA A CA 1
ATOM 733 C C . ALA A 1 100 ? 3.522 5.195 14.388 1.00 85.94 100 ALA A C 1
ATOM 735 O O . ALA A 1 100 ? 2.603 4.720 15.043 1.00 85.94 100 ALA A O 1
ATOM 736 N N . GLU A 1 101 ? 3.364 6.261 13.604 1.00 79.88 101 GLU A N 1
ATOM 737 C CA . GLU A 1 101 ? 2.140 7.075 13.567 1.00 79.88 101 GLU A CA 1
ATOM 738 C C . GLU A 1 101 ? 0.901 6.262 13.163 1.00 79.88 101 GLU A C 1
ATOM 740 O O . GLU A 1 101 ? -0.205 6.490 13.652 1.00 79.88 101 GLU A O 1
ATOM 745 N N . TYR A 1 102 ? 1.076 5.284 12.270 1.00 86.31 102 TYR A N 1
ATOM 746 C CA . TYR A 1 102 ? -0.003 4.395 11.850 1.00 86.31 102 TYR A CA 1
ATOM 747 C C . TYR A 1 102 ? -0.385 3.403 12.951 1.00 86.31 102 TYR A C 1
ATOM 749 O O . TYR A 1 102 ? -1.573 3.160 13.157 1.00 86.31 102 TYR A O 1
ATOM 757 N N . ARG A 1 103 ? 0.591 2.856 13.685 1.00 88.38 103 ARG A N 1
ATOM 758 C CA . ARG A 1 103 ? 0.324 1.973 14.831 1.00 88.38 103 ARG A CA 1
ATOM 759 C C . ARG A 1 103 ? -0.395 2.710 15.951 1.00 88.38 103 ARG A C 1
ATOM 761 O O . ARG A 1 103 ? -1.342 2.157 16.499 1.00 88.38 103 ARG A O 1
ATOM 768 N N . ASP A 1 104 ? -0.008 3.949 16.230 1.00 89.31 104 ASP A N 1
ATOM 769 C CA . ASP A 1 104 ? -0.639 4.756 17.276 1.00 89.31 104 ASP A CA 1
ATOM 770 C C . ASP A 1 104 ? -2.106 5.048 16.934 1.00 89.31 104 ASP A C 1
ATOM 772 O O . ASP A 1 104 ? -2.990 4.853 17.769 1.00 89.31 104 ASP A O 1
ATOM 776 N N . LYS A 1 105 ? -2.395 5.405 15.673 1.00 88.69 105 LYS A N 1
ATOM 777 C CA . LYS A 1 105 ? -3.773 5.585 15.178 1.00 88.69 105 LYS A CA 1
ATOM 778 C C . LYS A 1 105 ? -4.604 4.309 15.280 1.00 88.69 105 LYS A C 1
ATOM 780 O O . LYS A 1 105 ? -5.767 4.367 15.678 1.00 88.69 105 LYS A O 1
ATOM 785 N N . VAL A 1 106 ? -4.024 3.158 14.932 1.00 93.94 106 VAL A N 1
ATOM 786 C CA . VAL A 1 106 ? -4.697 1.861 15.097 1.00 93.94 106 VAL A CA 1
ATOM 787 C C . VAL A 1 106 ? -4.970 1.599 16.578 1.00 93.94 106 VAL A C 1
ATOM 789 O O . VAL A 1 106 ? -6.096 1.255 16.924 1.00 93.94 106 VAL A O 1
ATOM 792 N N . GLY A 1 107 ? -3.993 1.838 17.456 1.00 94.56 107 GLY A N 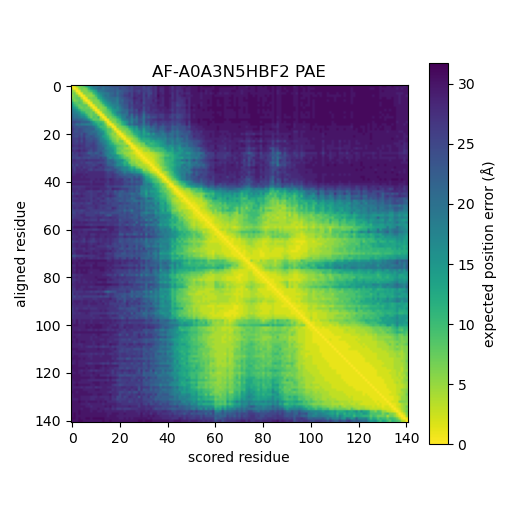1
ATOM 793 C CA . GLY A 1 107 ? -4.148 1.711 18.905 1.00 94.56 107 GLY A CA 1
ATOM 794 C C . GLY A 1 107 ? -5.300 2.562 19.442 1.00 94.56 107 GLY A C 1
ATOM 795 O O . GLY A 1 107 ? -6.214 2.036 20.077 1.00 94.56 107 GLY A O 1
ATOM 796 N N .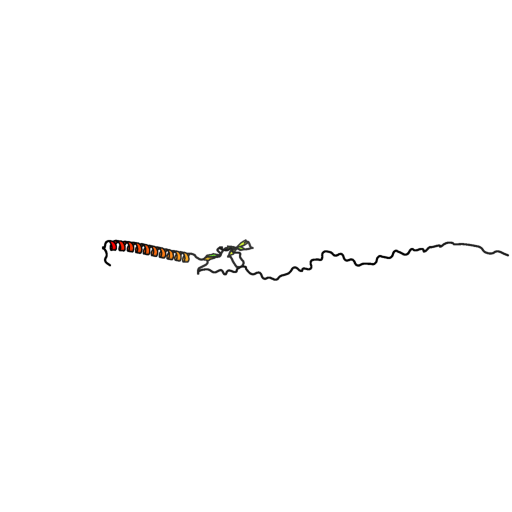 GLN A 1 108 ? -5.329 3.851 19.101 1.00 94.44 108 GLN A N 1
ATOM 797 C CA . GLN A 1 108 ? -6.418 4.758 19.479 1.00 94.44 108 GLN A CA 1
ATOM 798 C C . GLN A 1 108 ? -7.779 4.266 18.975 1.00 94.44 108 GLN A C 1
ATOM 800 O O . GLN A 1 108 ? -8.723 4.155 19.758 1.00 94.44 108 GLN A O 1
ATOM 805 N N . ALA A 1 109 ? -7.881 3.899 17.694 1.00 96.00 109 ALA A N 1
ATOM 806 C CA . ALA A 1 109 ? -9.122 3.390 17.116 1.00 96.00 109 ALA A CA 1
ATOM 807 C C . ALA A 1 109 ? -9.604 2.112 17.821 1.00 96.00 109 ALA A C 1
ATOM 809 O O . ALA A 1 109 ? -10.787 1.989 18.142 1.00 96.00 109 ALA A O 1
ATOM 810 N N . THR A 1 110 ? -8.696 1.179 18.122 1.00 96.81 110 THR A N 1
ATOM 811 C CA . THR A 1 110 ? -9.042 -0.041 18.867 1.00 96.81 110 THR A CA 1
ATOM 812 C C . THR A 1 110 ? -9.514 0.265 20.289 1.00 96.81 110 THR A C 1
ATOM 814 O O . THR A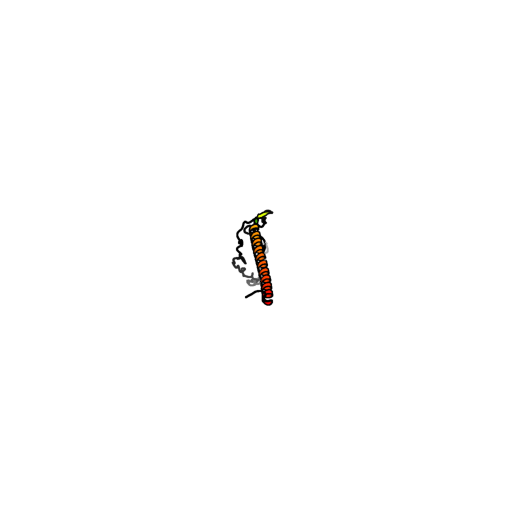 1 110 ? -10.492 -0.334 20.738 1.00 96.81 110 THR A O 1
ATOM 817 N N . GLY A 1 111 ? -8.902 1.244 20.963 1.00 97.25 111 GLY A N 1
ATOM 818 C CA . GLY A 1 111 ? -9.343 1.723 22.274 1.00 97.25 111 GLY A CA 1
ATOM 819 C C . GLY A 1 111 ? -10.746 2.331 22.236 1.00 97.25 111 GLY A C 1
ATOM 820 O O . GLY A 1 111 ? -11.586 1.986 23.066 1.00 97.25 111 GLY A O 1
ATOM 821 N N . HIS A 1 112 ? -11.046 3.160 21.231 1.00 97.19 112 HIS A N 1
ATOM 822 C CA . HIS A 1 112 ? -12.388 3.720 21.038 1.00 97.19 112 HIS A CA 1
ATOM 823 C C . HIS A 1 112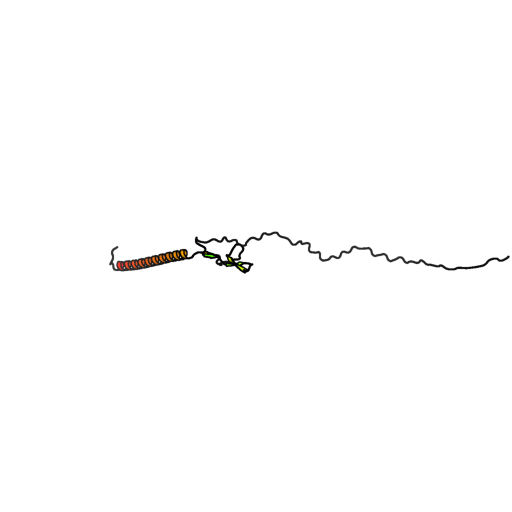 ? -13.441 2.635 20.795 1.00 97.19 112 HIS A C 1
ATOM 825 O O . HIS A 1 112 ? -14.519 2.684 21.386 1.00 97.19 112 HIS A O 1
ATOM 831 N N . VAL A 1 113 ? -13.121 1.625 19.980 1.00 98.19 113 VAL A N 1
ATOM 832 C CA . VAL A 1 113 ? -14.014 0.479 19.754 1.00 98.19 113 VAL A CA 1
ATOM 833 C C . VAL A 1 113 ? -14.247 -0.301 21.051 1.00 98.19 113 VAL A C 1
ATOM 835 O O . VAL A 1 113 ? -15.385 -0.667 21.341 1.00 98.19 113 VAL A O 1
ATOM 838 N N . ALA A 1 114 ? -13.206 -0.539 21.852 1.00 98.00 114 ALA A N 1
ATOM 839 C CA . ALA A 1 114 ? -13.332 -1.241 23.129 1.00 98.00 114 ALA A CA 1
ATOM 840 C C . ALA A 1 114 ? -14.202 -0.465 24.134 1.00 98.00 114 ALA A C 1
ATOM 842 O O . ALA A 1 114 ? -15.110 -1.042 24.734 1.00 98.00 114 ALA A O 1
ATOM 843 N N . ALA A 1 115 ? -13.982 0.846 24.263 1.00 97.38 115 ALA A N 1
ATOM 844 C CA . ALA A 1 115 ? -14.778 1.710 25.131 1.00 97.38 115 ALA A CA 1
ATOM 845 C C . ALA A 1 115 ? -16.254 1.758 24.700 1.00 97.38 115 ALA A C 1
ATOM 847 O O . ALA A 1 115 ? -17.147 1.617 25.535 1.00 97.38 115 ALA A O 1
ATOM 848 N N . ALA A 1 116 ? -16.518 1.887 23.395 1.00 97.81 116 ALA A N 1
ATOM 849 C CA . ALA A 1 116 ? -17.876 1.889 22.855 1.00 97.81 116 ALA A CA 1
ATOM 850 C C . ALA A 1 116 ? -18.600 0.558 23.108 1.00 97.81 116 ALA A C 1
ATOM 852 O O . ALA A 1 116 ? -19.769 0.556 23.492 1.00 97.81 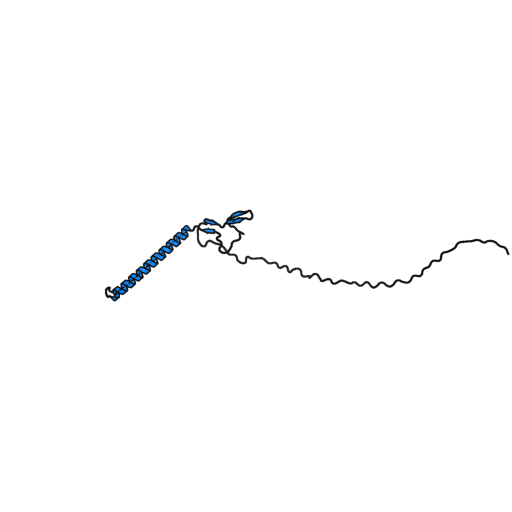116 ALA A O 1
ATOM 853 N N . ARG A 1 117 ? -17.901 -0.576 22.958 1.00 98.19 117 ARG A N 1
ATOM 854 C CA . ARG A 1 117 ? -18.453 -1.902 23.280 1.00 98.19 117 ARG A CA 1
ATOM 855 C C . ARG A 1 117 ? -18.795 -2.029 24.761 1.00 98.19 117 ARG A C 1
ATOM 857 O O . ARG A 1 117 ? -19.894 -2.457 25.085 1.00 98.19 117 ARG A O 1
ATOM 864 N N . ALA A 1 118 ? -17.898 -1.610 25.652 1.00 98.12 118 ALA A N 1
ATOM 865 C CA . ALA A 1 118 ? -18.154 -1.650 27.091 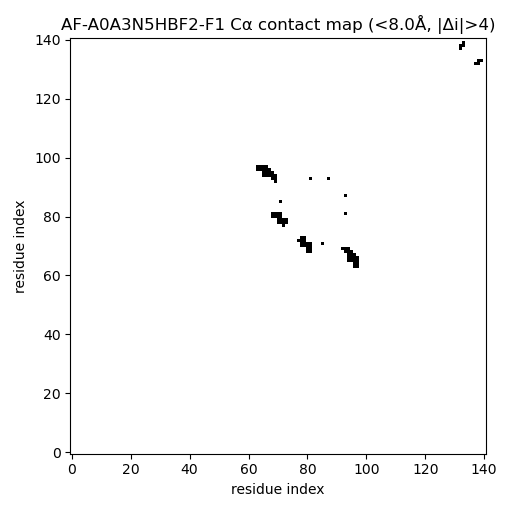1.00 98.12 118 ALA A CA 1
ATOM 866 C C . ALA A 1 118 ? -19.352 -0.768 27.492 1.00 98.12 118 ALA A C 1
ATOM 868 O O . ALA A 1 118 ? -20.177 -1.180 28.306 1.00 98.12 118 ALA A O 1
ATOM 869 N N . ALA A 1 119 ? -19.481 0.420 26.895 1.00 98.00 119 ALA A N 1
ATOM 870 C CA . ALA A 1 119 ? -20.623 1.302 27.124 1.00 98.00 119 ALA A CA 1
ATOM 871 C C . ALA A 1 119 ? -21.943 0.689 26.623 1.00 98.00 119 ALA A C 1
ATOM 873 O O . ALA A 1 119 ? -22.952 0.774 27.321 1.00 98.00 119 ALA A O 1
ATOM 874 N N . ALA A 1 120 ? -21.931 0.042 25.453 1.00 98.19 120 ALA A N 1
ATOM 875 C CA . ALA A 1 120 ? -23.101 -0.640 24.904 1.00 98.19 120 ALA A CA 1
ATOM 876 C C . ALA A 1 120 ? -23.542 -1.825 25.777 1.00 98.19 120 ALA A C 1
ATOM 878 O O . ALA A 1 120 ? -24.725 -1.949 26.088 1.00 98.19 120 ALA A O 1
ATOM 879 N N . GLU A 1 121 ? -22.596 -2.651 26.232 1.00 98.31 121 GLU A N 1
ATOM 880 C CA . GLU A 1 121 ? -22.884 -3.755 27.154 1.00 98.31 121 GLU A CA 1
ATOM 881 C C . GLU A 1 121 ? -23.438 -3.244 28.486 1.00 98.31 121 GLU A C 1
ATOM 883 O O . GLU A 1 121 ? -24.440 -3.756 28.984 1.00 98.31 121 GLU A O 1
ATOM 888 N N . LYS A 1 122 ? -22.855 -2.174 29.041 1.00 97.88 122 LYS A N 1
ATOM 889 C CA . LYS A 1 122 ? -23.386 -1.544 30.253 1.00 97.88 122 LYS A CA 1
ATOM 890 C C . LYS A 1 122 ? -24.818 -1.045 30.047 1.00 97.88 122 LYS A C 1
ATOM 892 O O . LYS A 1 122 ? -25.685 -1.365 30.852 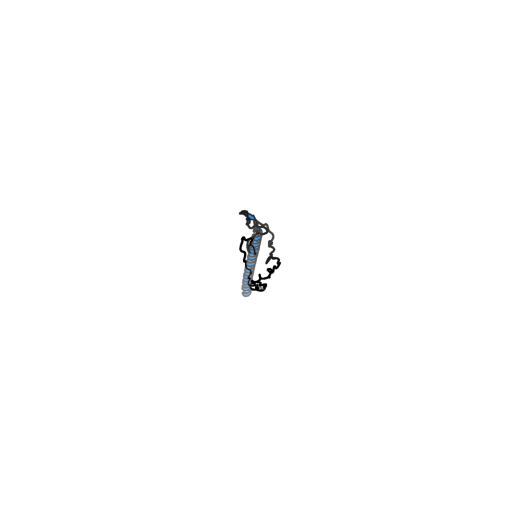1.00 97.88 122 LYS A O 1
ATOM 897 N N . ALA A 1 123 ? -25.077 -0.311 28.966 1.00 97.44 123 ALA A N 1
ATOM 898 C CA . ALA A 1 123 ? -26.411 0.201 28.659 1.00 97.44 123 ALA A CA 1
ATOM 899 C C . ALA A 1 123 ? -27.437 -0.933 28.497 1.00 97.44 123 ALA A C 1
ATOM 901 O O . ALA A 1 123 ? -28.571 -0.809 28.958 1.00 97.44 123 ALA A O 1
ATOM 902 N N . ARG A 1 124 ? -27.030 -2.060 27.900 1.00 97.88 124 ARG A N 1
ATOM 903 C CA . ARG A 1 124 ? -27.862 -3.262 27.796 1.00 97.88 124 ARG A CA 1
ATOM 904 C C . ARG A 1 124 ? -28.192 -3.847 29.171 1.00 97.88 124 ARG A C 1
ATOM 906 O O . ARG A 1 124 ? -29.360 -4.106 29.448 1.00 97.88 124 ARG A O 1
ATOM 913 N N . LEU A 1 125 ? -27.195 -4.025 30.035 1.00 97.81 125 LEU A N 1
ATOM 914 C CA . LEU A 1 125 ? -27.402 -4.553 31.388 1.00 97.81 125 LEU A CA 1
ATOM 915 C C . LEU A 1 125 ? -28.265 -3.619 32.248 1.00 97.81 125 LEU A C 1
ATOM 917 O O . LEU A 1 125 ? -29.131 -4.088 32.990 1.00 97.81 125 LEU A O 1
ATOM 921 N N . ASP A 1 126 ? -28.058 -2.307 32.130 1.00 96.38 126 ASP A N 1
ATOM 922 C CA . ASP A 1 126 ? -28.860 -1.293 32.818 1.00 96.38 126 ASP A CA 1
ATOM 923 C C . ASP A 1 126 ? -30.316 -1.319 32.321 1.00 96.38 126 ASP A C 1
ATOM 925 O O . ASP A 1 126 ? -31.245 -1.277 33.129 1.00 96.38 126 ASP A O 1
ATOM 929 N N . PHE A 1 127 ? -30.532 -1.493 31.013 1.00 95.50 127 PHE A N 1
ATOM 930 C CA . PHE A 1 127 ? -31.861 -1.662 30.425 1.00 95.50 127 PHE A CA 1
ATOM 931 C C . PHE A 1 127 ? -32.557 -2.947 30.902 1.00 95.50 127 PHE A C 1
ATOM 933 O O . PHE A 1 127 ? -33.715 -2.903 31.321 1.00 95.50 127 PHE A O 1
ATOM 940 N N . GLU A 1 128 ? -31.859 -4.085 30.912 1.00 95.94 128 GLU A N 1
ATOM 941 C CA . GLU A 1 128 ? -32.383 -5.360 31.431 1.00 95.94 128 GLU A CA 1
ATOM 942 C C . GLU A 1 128 ? -32.702 -5.286 32.934 1.00 95.94 128 GLU A C 1
ATOM 944 O O . GLU A 1 128 ? -33.654 -5.906 33.420 1.00 95.94 128 GLU A O 1
ATOM 949 N N . ARG A 1 129 ? -31.915 -4.527 33.704 1.00 94.50 129 ARG A N 1
ATOM 950 C CA . ARG A 1 129 ? -32.198 -4.261 35.120 1.00 94.50 129 ARG A CA 1
ATOM 951 C C . ARG A 1 129 ? -33.442 -3.390 35.280 1.00 94.50 129 ARG A C 1
ATOM 953 O O . ARG A 1 129 ? -34.308 -3.743 36.078 1.00 94.50 129 ARG A O 1
ATOM 960 N N . ALA A 1 130 ? -33.538 -2.290 34.536 1.00 93.00 130 ALA A N 1
ATOM 961 C CA . ALA A 1 130 ? -34.689 -1.394 34.583 1.00 93.00 130 ALA A CA 1
ATOM 962 C C . ALA A 1 130 ? -35.984 -2.136 34.219 1.00 93.00 130 ALA A C 1
ATOM 964 O O . ALA A 1 130 ? -36.972 -2.023 34.934 1.00 93.00 130 ALA A O 1
ATOM 965 N N . GLN A 1 131 ? -35.967 -2.992 33.194 1.00 92.81 131 GLN A N 1
ATOM 966 C CA . GLN A 1 131 ? -37.128 -3.823 32.856 1.00 92.81 131 GLN A CA 1
ATOM 967 C C . GLN A 1 131 ? -37.570 -4.734 34.007 1.00 92.81 131 GLN A C 1
ATOM 969 O O . GLN A 1 131 ? -38.761 -4.813 34.304 1.00 92.81 131 GLN A O 1
ATOM 974 N N . ARG A 1 132 ? -36.624 -5.405 34.679 1.00 92.31 132 ARG A N 1
ATOM 975 C CA . ARG A 1 132 ? -36.938 -6.288 35.814 1.00 92.31 132 ARG A CA 1
ATOM 976 C C . ARG A 1 132 ? -37.551 -5.524 36.984 1.00 92.31 132 ARG A C 1
ATOM 978 O O . ARG A 1 132 ? -38.558 -5.965 37.523 1.00 92.31 132 ARG A O 1
ATOM 985 N N . LEU A 1 133 ? -36.977 -4.377 37.342 1.00 90.44 133 LEU A N 1
ATOM 986 C CA . LEU A 1 133 ? -37.486 -3.539 38.432 1.00 90.44 133 LEU A CA 1
ATOM 987 C C . LEU A 1 133 ? -38.854 -2.924 38.103 1.00 90.44 133 LEU A C 1
ATOM 989 O O . LEU A 1 133 ? -39.691 -2.772 38.992 1.00 90.44 133 LEU A O 1
ATOM 993 N N . PHE A 1 134 ? -39.098 -2.591 36.833 1.00 89.69 134 PHE A N 1
ATOM 994 C CA . PHE A 1 134 ? -40.400 -2.115 36.371 1.00 89.69 134 PHE A CA 1
ATOM 995 C C . PHE A 1 134 ? -41.460 -3.220 36.469 1.00 89.69 134 PHE A C 1
ATOM 997 O O . PHE A 1 134 ? -42.558 -2.981 36.968 1.00 89.69 134 PHE A O 1
ATOM 1004 N N . ALA A 1 135 ? -41.115 -4.451 36.076 1.00 88.75 135 ALA A N 1
ATOM 1005 C CA . ALA A 1 135 ? -42.005 -5.607 36.193 1.00 88.75 135 ALA A CA 1
ATOM 1006 C C . ALA A 1 135 ? -42.377 -5.927 37.653 1.00 88.75 135 ALA A C 1
ATOM 1008 O O . ALA A 1 135 ? -43.507 -6.325 37.921 1.00 88.75 135 ALA A O 1
ATOM 1009 N N . THR A 1 136 ? -41.464 -5.705 38.604 1.00 90.56 136 THR A N 1
ATOM 1010 C CA . THR A 1 136 ? -41.733 -5.862 40.045 1.00 90.56 136 THR A CA 1
ATOM 1011 C C . THR A 1 136 ? -42.365 -4.620 40.690 1.00 90.56 136 THR A C 1
ATOM 1013 O O . THR A 1 136 ? -42.392 -4.528 41.917 1.00 90.56 136 THR A O 1
ATOM 1016 N N . GLN A 1 137 ? -42.846 -3.650 39.894 1.00 80.00 137 GLN A N 1
ATOM 1017 C CA . GLN A 1 137 ? -43.435 -2.374 40.346 1.00 80.00 137 GLN A CA 1
ATOM 1018 C C . GLN A 1 137 ? -42.545 -1.584 41.323 1.00 80.00 137 GLN A C 1
ATOM 1020 O O . GLN A 1 137 ? -43.025 -0.798 42.135 1.00 80.00 137 GLN A O 1
ATOM 1025 N N . SER A 1 138 ? -41.230 -1.800 41.268 1.00 75.75 138 SER A N 1
ATOM 1026 C CA . SER A 1 138 ? -40.268 -1.238 42.223 1.00 75.75 138 SER A CA 1
ATOM 1027 C C . SER A 1 138 ? -39.646 0.082 41.747 1.00 75.75 138 SER A C 1
ATOM 1029 O O . SER A 1 138 ? -38.815 0.655 42.446 1.00 75.75 138 SER A O 1
ATOM 1031 N N . ILE A 1 139 ? -40.034 0.567 40.563 1.00 72.38 139 ILE A N 1
ATOM 1032 C CA . ILE A 1 139 ? -39.666 1.875 40.003 1.00 72.38 139 ILE A CA 1
ATOM 1033 C C . ILE A 1 139 ? -40.865 2.489 39.275 1.00 72.38 139 ILE A C 1
ATOM 1035 O O . ILE A 1 139 ? -41.612 1.792 38.587 1.00 72.38 139 ILE A O 1
ATOM 1039 N N . THR A 1 140 ? -41.043 3.798 39.445 1.00 62.25 140 THR A N 1
ATOM 1040 C CA . THR A 1 140 ? -42.158 4.572 38.882 1.00 62.25 140 THR A CA 1
ATOM 1041 C C . THR A 1 140 ? -41.809 5.111 37.495 1.00 62.25 140 THR A C 1
ATOM 1043 O O . THR A 1 140 ? -40.640 5.343 37.194 1.00 62.25 140 THR A O 1
ATOM 1046 N N . ARG A 1 141 ? -42.848 5.267 36.668 1.00 55.38 141 ARG A N 1
ATOM 1047 C CA . ARG A 1 141 ? -42.809 5.726 35.274 1.00 55.38 141 ARG A CA 1
ATOM 1048 C C . ARG A 1 141 ? -42.120 7.075 35.084 1.00 55.38 141 ARG A C 1
ATOM 1050 O O . ARG A 1 141 ? -42.364 7.970 35.921 1.00 55.38 141 ARG A O 1
#

Secondary structure (DSSP, 8-state):
-------------------PPPPPPPP-------------------------S-------SS---EEEE-EEE-TTS-EEE--TT----TT---EEE--HHHHHHHHHHHHHHHHHHHHHHHHHHHHHHHHHHHHTT-S--

Solvent-accessible surface area (backbone atoms only — not comparable to full-atom values): 9973 Å² total; per-residue (Å²): 132,88,91,90,84,89,82,89,85,86,83,89,86,88,79,88,89,85,80,82,82,77,82,80,78,78,80,91,71,93,79,79,85,86,63,87,71,75,75,90,61,75,78,86,80,78,89,80,82,90,70,77,94,72,85,79,92,84,76,76,96,63,90,72,55,75,75,45,64,31,74,38,74,45,97,85,71,47,77,40,69,68,58,91,93,62,90,80,60,93,89,60,73,60,64,37,60,58,56,64,71,58,51,52,52,49,51,51,52,52,50,53,52,50,51,52,50,53,51,50,53,48,53,50,53,52,49,58,47,50,52,51,38,45,75,68,69,73,53,82,133

pLDDT: mean 80.26, std 17.19, range [35.75, 98.31]

Radius of gyration: 59.18 Å; Cα contacts (8 Å, |Δi|>4): 45; chains: 1; bounding box: 109×48×186 Å

Mean predicted aligned error: 17.08 Å